Protein AF-A0A7S2KJ37-F1 (afdb_monomer_lite)

Radius of gyration: 14.68 Å; chains: 1; bounding box: 38×27×46 Å

pLDDT: mean 84.51, std 8.14, range [58.28, 97.06]

Sequence (102 aa):
RRTIETLSKIFQDTDGLVEKHQHYLDMIQWEENVPVPSVIAKGCAMCPGVLDNEGNHITRPARMYVDDALLAAINRFWMMRKLAATIEAIFCVMGYPDESKR

Secondary structure (DSSP, 8-state):
-HHHHHHHHHGGG-TTHHHHTHHHHTTPPPP--PPSSP------SSS--SB-TTS-B------SSHHHHHHT-SSHHHHHHHHHHHHHHHHHHH----GGG-

Organism: NCBI:txid267567

Foldseek 3Di:
DVQLLVQLLVQLPPPCLLVVCVVVVVVDDDDPDDDPPDDDDDADPVRNAQADPVRDGHQGGQPPDLVSLCRSADDPVSSSSSVSSSVVSCCVVPNDDPPVVD

Structure (mmCIF, N/CA/C/O backbone):
data_AF-A0A7S2KJ37-F1
#
_entry.id   AF-A0A7S2KJ37-F1
#
loop_
_atom_site.group_PDB
_atom_site.id
_atom_site.type_symbol
_atom_site.label_atom_id
_atom_site.label_alt_id
_atom_site.label_comp_id
_atom_site.label_asym_id
_atom_site.label_entity_id
_atom_site.label_seq_id
_atom_site.pdbx_PDB_ins_code
_atom_site.Cartn_x
_atom_site.Cartn_y
_atom_site.Cartn_z
_atom_site.occupancy
_atom_site.B_iso_or_equiv
_atom_site.auth_seq_id
_atom_site.auth_comp_id
_atom_site.auth_asym_id
_atom_site.auth_atom_id
_atom_site.pdbx_PDB_model_num
ATOM 1 N N . ARG A 1 1 ? -4.658 -14.859 6.342 1.00 78.50 1 ARG A N 1
ATOM 2 C CA . ARG A 1 1 ? -3.493 -14.392 5.549 1.00 78.50 1 ARG A CA 1
ATOM 3 C C . ARG A 1 1 ? -3.855 -14.075 4.088 1.00 78.50 1 ARG A C 1
ATOM 5 O O . ARG A 1 1 ? -3.948 -12.911 3.739 1.00 78.50 1 ARG A O 1
ATOM 12 N N . ARG A 1 2 ? -4.141 -15.086 3.258 1.00 85.69 2 ARG A N 1
ATOM 13 C CA . ARG A 1 2 ? -4.432 -14.938 1.811 1.00 85.69 2 ARG A CA 1
ATOM 14 C C . ARG A 1 2 ? -5.555 -13.946 1.464 1.00 85.69 2 ARG A C 1
ATOM 16 O O . ARG A 1 2 ? -5.496 -13.271 0.441 1.00 85.69 2 ARG A O 1
ATOM 23 N N . THR A 1 3 ? -6.563 -13.833 2.328 1.00 88.75 3 THR A N 1
ATOM 24 C CA . THR A 1 3 ? -7.652 -12.858 2.168 1.00 88.75 3 THR A CA 1
ATOM 25 C C . THR A 1 3 ? -7.137 -11.420 2.195 1.00 88.75 3 THR A C 1
ATOM 27 O O . THR A 1 3 ? -7.469 -10.650 1.305 1.00 88.75 3 THR A O 1
ATOM 30 N N . ILE A 1 4 ? -6.264 -11.082 3.150 1.00 88.44 4 ILE A N 1
ATOM 31 C CA . ILE A 1 4 ? -5.664 -9.744 3.269 1.00 88.44 4 ILE A CA 1
ATOM 32 C C . ILE A 1 4 ? -4.792 -9.448 2.043 1.00 88.44 4 ILE A C 1
ATOM 34 O O . ILE A 1 4 ? -4.910 -8.380 1.457 1.00 88.44 4 ILE A O 1
ATOM 38 N N . GLU A 1 5 ? -3.994 -10.419 1.587 1.00 88.31 5 GLU A N 1
ATOM 39 C CA . GLU A 1 5 ? -3.187 -10.291 0.360 1.00 88.31 5 GLU A CA 1
ATOM 40 C C . GLU A 1 5 ? -4.062 -9.949 -0.859 1.00 88.31 5 GLU A C 1
ATOM 42 O O . GLU A 1 5 ? -3.732 -9.050 -1.634 1.00 88.31 5 GLU A O 1
ATOM 47 N N . THR A 1 6 ? -5.207 -10.620 -0.997 1.00 89.38 6 THR A N 1
ATOM 48 C CA . THR A 1 6 ? -6.156 -10.401 -2.100 1.00 89.38 6 THR A CA 1
ATOM 49 C C . THR A 1 6 ? -6.844 -9.041 -1.990 1.00 89.38 6 THR A C 1
ATOM 51 O O . THR A 1 6 ? -6.855 -8.275 -2.952 1.00 89.38 6 THR A O 1
ATOM 54 N N . LEU A 1 7 ? -7.362 -8.703 -0.808 1.00 90.88 7 LEU A N 1
ATOM 55 C CA . LEU A 1 7 ? -8.033 -7.428 -0.554 1.00 90.88 7 LEU A CA 1
ATOM 56 C C . LEU A 1 7 ? -7.078 -6.240 -0.711 1.00 90.88 7 LEU A C 1
ATOM 58 O O . LEU A 1 7 ? -7.449 -5.250 -1.327 1.00 90.88 7 LEU A O 1
ATOM 62 N N . SER A 1 8 ? -5.816 -6.366 -0.286 1.00 88.88 8 SER A N 1
ATOM 63 C CA . SER A 1 8 ? -4.792 -5.323 -0.467 1.00 88.88 8 SER A CA 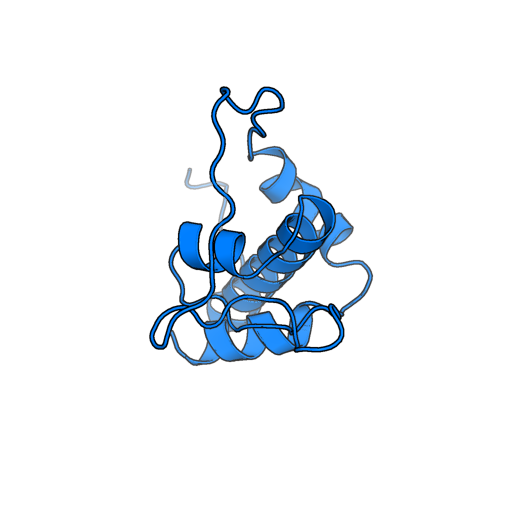1
ATOM 64 C C . SER A 1 8 ? -4.513 -4.998 -1.938 1.00 88.88 8 SER A C 1
ATOM 66 O O . SER A 1 8 ? -3.974 -3.939 -2.255 1.00 88.88 8 SER A O 1
ATOM 68 N N . LYS A 1 9 ? -4.809 -5.933 -2.850 1.00 89.44 9 LYS A N 1
ATOM 69 C CA . LYS A 1 9 ? -4.713 -5.712 -4.294 1.00 89.44 9 LYS A CA 1
ATOM 70 C C . LYS A 1 9 ? -5.954 -4.984 -4.810 1.00 89.44 9 LYS A C 1
ATOM 72 O O . LYS A 1 9 ? -5.814 -4.076 -5.613 1.00 89.44 9 LYS A O 1
ATOM 77 N N . ILE A 1 10 ? -7.135 -5.378 -4.335 1.00 91.88 10 ILE A N 1
ATOM 78 C CA . ILE A 1 10 ? -8.422 -4.789 -4.727 1.00 91.88 10 ILE A CA 1
ATOM 79 C C . ILE A 1 10 ? -8.527 -3.336 -4.245 1.00 91.88 10 ILE A C 1
ATOM 81 O O . ILE A 1 10 ? -8.944 -2.470 -5.001 1.00 91.88 10 ILE A O 1
ATOM 85 N N . PHE A 1 11 ? -8.113 -3.062 -3.009 1.00 92.50 11 PHE A N 1
ATOM 86 C CA . PHE A 1 11 ? -8.250 -1.749 -2.380 1.00 92.50 11 PHE A CA 1
ATOM 87 C C . PHE A 1 11 ? -7.203 -0.718 -2.817 1.00 92.50 11 PHE A C 1
ATOM 89 O O . PHE A 1 11 ? -7.359 0.457 -2.515 1.00 92.50 11 PHE A O 1
ATOM 96 N N . GLN A 1 12 ? -6.136 -1.111 -3.517 1.00 87.50 12 GLN A N 1
ATOM 97 C CA . GLN A 1 12 ? -5.039 -0.194 -3.863 1.00 87.50 12 GLN A CA 1
ATOM 98 C C . GLN A 1 12 ? -5.493 1.023 -4.687 1.00 87.50 12 GLN A C 1
ATOM 100 O O . GLN A 1 12 ? -4.978 2.133 -4.501 1.00 87.50 12 GLN A O 1
ATOM 105 N N . ASP A 1 13 ? -6.479 0.817 -5.558 1.00 87.56 13 ASP A N 1
ATOM 106 C CA . ASP A 1 13 ? -6.999 1.846 -6.455 1.00 87.56 13 ASP A CA 1
ATOM 107 C C . ASP A 1 13 ? -8.273 2.521 -5.912 1.00 87.56 13 ASP A C 1
ATOM 109 O O . ASP A 1 13 ? -8.834 3.386 -6.573 1.00 87.56 13 ASP A O 1
ATOM 113 N N . THR A 1 14 ? -8.702 2.190 -4.687 1.00 92.56 14 THR A N 1
ATOM 114 C CA . THR A 1 14 ? -9.836 2.852 -4.029 1.00 92.56 14 THR A CA 1
ATOM 115 C C . THR A 1 14 ? -9.450 4.260 -3.582 1.00 92.56 14 THR A C 1
ATOM 117 O O . THR A 1 14 ? -8.536 4.442 -2.771 1.00 92.56 14 THR A O 1
ATOM 120 N N . ASP A 1 15 ? -10.175 5.256 -4.084 1.00 92.50 15 ASP A N 1
ATOM 121 C CA . ASP A 1 15 ? -9.980 6.657 -3.716 1.00 92.50 15 ASP A CA 1
ATOM 122 C C . ASP A 1 15 ? -10.362 6.923 -2.250 1.00 92.50 15 ASP A C 1
ATOM 124 O O . ASP A 1 15 ? -11.252 6.279 -1.689 1.00 92.50 15 ASP A O 1
ATOM 128 N N . GLY A 1 16 ? -9.679 7.874 -1.608 1.00 94.38 16 GLY A N 1
ATOM 129 C CA . GLY A 1 16 ? -9.963 8.276 -0.226 1.00 94.38 16 GLY A CA 1
ATOM 130 C C . GLY A 1 16 ? -9.331 7.396 0.862 1.00 94.38 16 GLY A C 1
ATOM 131 O O . GLY A 1 16 ? -9.422 7.727 2.046 1.00 94.38 16 GLY A O 1
ATOM 132 N N . LEU A 1 17 ? -8.712 6.257 0.515 1.00 95.00 17 LEU A N 1
ATOM 133 C CA . LEU A 1 17 ? -8.131 5.357 1.523 1.00 95.00 17 LEU A CA 1
ATOM 134 C C . LEU A 1 17 ? -6.880 5.918 2.196 1.00 95.00 17 LEU A C 1
ATOM 136 O O . LEU A 1 17 ? -6.646 5.620 3.367 1.00 95.00 17 LEU A O 1
ATOM 140 N N . VAL A 1 18 ? -6.078 6.702 1.475 1.00 95.25 18 VAL A N 1
ATOM 141 C CA . VAL A 1 18 ? -4.881 7.333 2.048 1.00 95.25 18 VAL A CA 1
ATOM 142 C C . VAL A 1 18 ? -5.305 8.317 3.134 1.00 95.25 18 VAL A C 1
ATOM 144 O O . VAL A 1 18 ? -4.806 8.247 4.252 1.00 95.25 18 VAL A O 1
ATOM 147 N N . GLU A 1 19 ? -6.303 9.144 2.839 1.00 97.06 19 GLU A N 1
ATOM 148 C CA . GLU A 1 19 ? -6.880 10.118 3.759 1.00 97.06 19 GLU A CA 1
ATOM 149 C C . GLU A 1 19 ? -7.549 9.429 4.956 1.00 97.06 19 GLU A C 1
ATOM 151 O O . GLU A 1 19 ? -7.349 9.838 6.099 1.00 97.06 19 GLU A O 1
ATOM 156 N N . LYS A 1 20 ? -8.296 8.341 4.716 1.00 96.19 20 LYS A N 1
ATOM 157 C CA . LYS A 1 20 ? -8.945 7.543 5.772 1.00 96.19 20 LYS A CA 1
ATOM 158 C C . LYS A 1 20 ? -7.942 7.011 6.800 1.00 96.19 20 LYS A C 1
ATOM 160 O O . LYS A 1 20 ? -8.241 7.003 7.991 1.00 96.19 20 LYS A O 1
ATOM 165 N N . HIS A 1 21 ? -6.777 6.553 6.342 1.00 95.31 21 HIS A N 1
ATOM 166 C CA . HIS A 1 21 ? -5.759 5.903 7.179 1.00 95.31 21 HIS A CA 1
ATOM 167 C C . HIS A 1 21 ? -4.553 6.794 7.481 1.00 95.31 21 HIS A C 1
ATOM 169 O O . HIS A 1 21 ? -3.529 6.292 7.951 1.00 95.31 21 HIS A O 1
ATOM 175 N N . GLN A 1 22 ? -4.674 8.107 7.259 1.00 94.94 22 GLN A N 1
ATOM 176 C CA . GLN A 1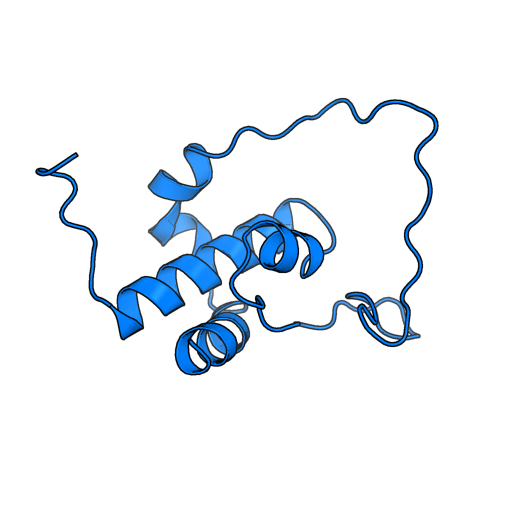 22 ? -3.584 9.073 7.408 1.00 94.94 22 GLN A CA 1
ATOM 177 C C . GLN A 1 22 ? -2.905 8.978 8.780 1.00 94.94 22 GLN A C 1
ATOM 179 O O . GLN A 1 22 ? -1.682 8.974 8.852 1.00 94.94 22 GLN A O 1
ATOM 184 N N . HIS A 1 23 ? -3.689 8.782 9.848 1.00 93.31 23 HIS A N 1
ATOM 185 C CA . HIS A 1 23 ? -3.176 8.616 11.210 1.00 93.31 23 HIS A CA 1
ATOM 186 C C . HIS A 1 23 ? -2.072 7.552 11.318 1.00 93.31 23 HIS A C 1
ATOM 188 O O . HIS A 1 23 ? -1.044 7.790 11.947 1.00 93.31 23 HIS A O 1
ATOM 194 N N . TYR A 1 24 ? -2.263 6.388 10.689 1.00 91.81 24 TYR A N 1
ATOM 195 C CA . TYR A 1 24 ? -1.278 5.304 10.708 1.00 91.81 24 TYR A CA 1
ATOM 196 C C . TYR A 1 24 ? -0.113 5.568 9.757 1.00 91.81 24 TYR A C 1
ATOM 198 O O . TYR A 1 24 ? 1.021 5.200 10.053 1.00 91.81 24 TYR A O 1
ATOM 206 N N . LEU A 1 25 ? -0.383 6.204 8.615 1.00 92.25 25 LEU A N 1
ATOM 207 C CA . LEU A 1 25 ? 0.645 6.533 7.629 1.00 92.25 25 LEU A CA 1
ATOM 208 C C . LEU A 1 25 ? 1.613 7.605 8.145 1.00 92.25 25 LEU A C 1
ATOM 210 O O . LEU A 1 25 ? 2.806 7.529 7.859 1.00 92.25 25 LEU A O 1
ATOM 214 N N . ASP A 1 26 ? 1.130 8.546 8.956 1.00 93.25 26 ASP A N 1
ATOM 215 C CA . ASP A 1 26 ? 1.945 9.583 9.598 1.00 93.25 26 ASP A CA 1
ATOM 216 C C . ASP A 1 26 ? 2.891 9.024 10.670 1.00 93.25 26 ASP A C 1
ATOM 218 O O . ASP A 1 26 ? 3.858 9.685 11.048 1.00 93.25 26 ASP A O 1
ATOM 222 N N . MET A 1 27 ? 2.669 7.790 11.142 1.00 90.62 27 MET A N 1
ATOM 223 C CA . MET A 1 27 ? 3.611 7.114 12.042 1.00 90.62 27 MET A CA 1
ATOM 224 C C . MET A 1 27 ? 4.885 6.645 11.321 1.00 90.62 27 MET A C 1
ATOM 226 O O . MET A 1 27 ? 5.850 6.254 11.980 1.00 90.62 27 MET A O 1
ATOM 230 N N . ILE A 1 28 ? 4.903 6.653 9.984 1.00 88.94 28 ILE A N 1
ATOM 231 C CA . ILE A 1 28 ? 6.033 6.196 9.173 1.00 88.94 28 ILE A CA 1
ATOM 232 C C . ILE A 1 28 ? 7.015 7.345 8.960 1.00 88.94 28 ILE A C 1
ATOM 234 O O . ILE A 1 28 ? 6.668 8.398 8.425 1.00 88.94 28 ILE A O 1
ATOM 238 N N . GLN A 1 29 ? 8.276 7.107 9.311 1.00 87.12 29 GLN A N 1
ATOM 239 C CA . GLN A 1 29 ? 9.372 8.015 8.992 1.00 87.12 29 GLN A CA 1
ATOM 240 C C . GLN A 1 29 ? 9.964 7.653 7.629 1.00 87.12 29 GLN A C 1
ATOM 242 O O . GLN A 1 29 ? 10.337 6.506 7.387 1.00 87.12 29 GLN A O 1
ATOM 247 N N . TRP A 1 30 ? 10.038 8.640 6.740 1.00 84.56 30 TRP A N 1
ATOM 248 C CA . TRP A 1 30 ? 10.618 8.496 5.409 1.00 84.56 30 TRP A CA 1
ATOM 249 C C . TRP A 1 30 ? 12.036 9.059 5.421 1.00 84.56 30 TRP A C 1
ATOM 251 O O . TRP A 1 30 ? 12.229 10.214 5.792 1.00 84.56 30 TRP A O 1
ATOM 261 N N . GLU A 1 31 ? 13.013 8.261 4.997 1.00 82.88 31 GLU A N 1
ATOM 262 C CA . GLU A 1 31 ? 14.366 8.760 4.753 1.00 82.88 31 GLU A CA 1
ATOM 263 C C . GLU A 1 31 ? 14.393 9.479 3.401 1.00 82.88 31 GLU A C 1
ATOM 265 O O . GLU A 1 31 ? 14.110 8.879 2.361 1.00 82.88 31 GLU A O 1
ATOM 270 N N . GLU A 1 32 ? 14.713 10.770 3.412 1.00 78.56 32 GLU A N 1
ATOM 271 C CA . GLU A 1 32 ? 14.793 11.578 2.191 1.00 78.56 32 GLU A CA 1
ATOM 272 C C . GLU A 1 32 ? 16.181 11.490 1.544 1.00 78.56 32 GLU A C 1
ATOM 274 O O . GLU A 1 32 ? 16.316 11.673 0.332 1.00 78.56 32 GLU A O 1
ATOM 279 N N . ASN A 1 33 ? 17.213 11.147 2.324 1.00 80.94 33 ASN A N 1
ATOM 280 C CA . ASN A 1 33 ? 18.591 11.085 1.854 1.00 80.94 33 ASN A CA 1
ATOM 281 C C . ASN A 1 33 ? 19.016 9.637 1.612 1.00 80.94 33 ASN A C 1
ATOM 283 O O . ASN A 1 33 ? 19.533 8.959 2.498 1.00 80.94 33 ASN A O 1
ATOM 287 N N . VAL A 1 34 ? 18.838 9.160 0.380 1.00 73.62 34 VAL A N 1
ATOM 288 C CA . VAL A 1 34 ? 19.345 7.840 -0.019 1.00 73.62 34 VAL A CA 1
ATOM 289 C C . VAL A 1 34 ? 20.869 7.913 -0.210 1.00 73.62 34 VAL A C 1
ATOM 291 O O . VAL A 1 34 ? 21.330 8.679 -1.061 1.00 73.62 34 VAL A O 1
ATOM 294 N N . PRO A 1 35 ? 21.673 7.121 0.528 1.00 77.94 35 PRO A N 1
ATOM 295 C CA . PRO A 1 35 ? 23.123 7.109 0.370 1.00 77.94 35 PRO A CA 1
ATOM 296 C C . PRO A 1 35 ? 23.549 6.682 -1.040 1.00 77.94 35 PRO A C 1
ATOM 298 O O . PRO A 1 35 ? 22.983 5.762 -1.633 1.00 77.94 35 PRO A O 1
ATOM 301 N N . VAL A 1 36 ? 24.589 7.332 -1.560 1.00 81.62 36 VAL A N 1
ATOM 302 C CA . VAL A 1 36 ? 25.193 7.037 -2.868 1.00 81.62 36 VAL A CA 1
ATOM 303 C C . VAL A 1 36 ? 26.445 6.173 -2.634 1.00 81.62 36 VAL A C 1
ATOM 305 O O . VAL A 1 36 ? 27.233 6.515 -1.750 1.00 81.62 36 VAL A O 1
ATOM 308 N N . PRO A 1 37 ? 26.673 5.079 -3.392 1.00 80.75 37 PRO A N 1
ATOM 309 C CA . PRO A 1 37 ? 25.963 4.667 -4.603 1.00 80.75 37 PRO A CA 1
ATOM 310 C C . PRO A 1 37 ? 24.697 3.843 -4.337 1.00 80.75 37 PRO A C 1
ATOM 312 O O . PRO A 1 37 ? 24.720 2.856 -3.606 1.00 80.75 37 PRO A O 1
ATOM 315 N N . SER A 1 38 ? 23.608 4.203 -5.018 1.00 75.94 38 SER A N 1
ATOM 316 C CA . SER A 1 38 ? 22.408 3.375 -5.115 1.00 75.94 38 SER A CA 1
ATOM 317 C C . SER A 1 38 ? 22.492 2.463 -6.344 1.00 75.94 38 SER A C 1
ATOM 319 O O . SER A 1 38 ? 23.021 2.839 -7.392 1.00 75.94 38 SER A O 1
ATOM 321 N N . VAL A 1 39 ? 21.983 1.236 -6.217 1.00 77.75 39 VAL A N 1
ATOM 322 C CA . VAL A 1 39 ? 21.898 0.269 -7.321 1.00 77.75 39 VAL A CA 1
ATOM 323 C C . VAL A 1 39 ? 20.444 0.087 -7.737 1.00 77.75 39 VAL A C 1
ATOM 325 O O . VAL A 1 39 ? 19.555 -0.032 -6.897 1.00 77.75 39 VAL A O 1
ATOM 328 N N . ILE A 1 40 ? 20.190 0.059 -9.046 1.00 74.69 40 ILE A N 1
ATOM 329 C CA . ILE A 1 40 ? 18.845 -0.188 -9.572 1.00 74.69 40 ILE A CA 1
ATOM 330 C C . ILE A 1 40 ? 18.507 -1.666 -9.362 1.00 74.69 40 ILE A C 1
ATOM 332 O O . ILE A 1 40 ? 19.170 -2.549 -9.914 1.00 74.69 40 ILE A O 1
ATOM 336 N N . ALA A 1 41 ? 17.458 -1.935 -8.585 1.00 77.38 41 ALA A N 1
ATOM 337 C CA . ALA A 1 41 ? 16.938 -3.283 -8.409 1.00 77.38 41 ALA A CA 1
ATOM 338 C C . ALA A 1 41 ? 16.348 -3.807 -9.731 1.00 77.38 41 ALA A C 1
ATOM 340 O O . ALA A 1 41 ? 15.551 -3.130 -10.381 1.00 77.38 41 ALA A O 1
ATOM 341 N N . LYS A 1 42 ? 16.723 -5.029 -10.125 1.00 80.25 42 LYS A N 1
ATOM 342 C CA . LYS A 1 42 ? 16.147 -5.729 -11.283 1.00 80.25 42 LYS A CA 1
ATOM 343 C C . LYS A 1 42 ? 15.223 -6.844 -10.818 1.00 80.25 42 LYS A C 1
ATOM 345 O O . LYS A 1 42 ? 15.555 -7.580 -9.889 1.00 80.25 42 LYS A O 1
ATOM 350 N N . GLY A 1 43 ? 14.084 -6.980 -11.494 1.00 79.12 43 GLY A N 1
ATOM 351 C CA . GLY A 1 43 ? 13.151 -8.070 -11.239 1.00 79.12 43 GLY A CA 1
ATOM 352 C C . GLY A 1 43 ? 13.781 -9.441 -11.509 1.00 79.12 43 GLY A C 1
ATOM 353 O O . GLY A 1 43 ? 14.601 -9.599 -12.412 1.00 79.12 43 GLY A O 1
ATOM 354 N N . CYS A 1 44 ? 13.385 -10.441 -10.726 1.00 83.06 44 CYS A N 1
ATOM 355 C CA . CYS A 1 44 ? 13.785 -11.840 -10.875 1.00 83.06 44 CYS A CA 1
ATOM 356 C C . CYS A 1 44 ? 12.565 -12.767 -10.748 1.00 83.06 44 CYS A C 1
ATOM 358 O O . CYS A 1 44 ? 11.455 -12.313 -10.477 1.00 83.06 44 CYS A O 1
ATOM 360 N N . ALA A 1 45 ? 12.753 -14.082 -10.896 1.00 81.88 45 ALA A N 1
ATOM 361 C CA . ALA A 1 45 ? 11.651 -15.049 -10.821 1.00 81.88 45 ALA A CA 1
ATOM 362 C C . ALA A 1 45 ? 10.859 -14.993 -9.494 1.00 81.88 45 ALA A C 1
ATOM 364 O O . ALA A 1 45 ? 9.655 -15.238 -9.486 1.00 81.88 45 ALA A O 1
ATOM 365 N N . MET A 1 46 ? 11.510 -14.645 -8.377 1.00 76.25 46 MET A N 1
ATOM 366 C CA . MET A 1 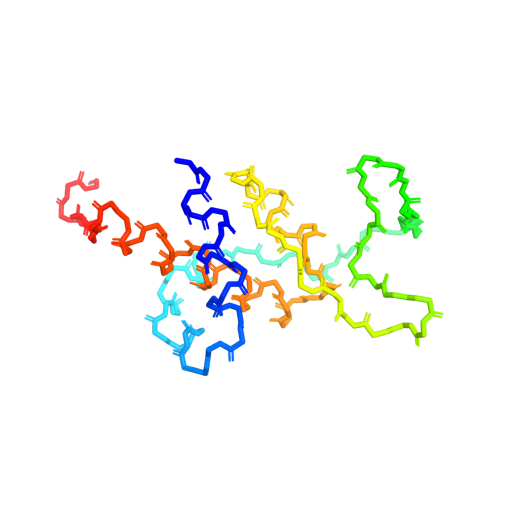46 ? 10.860 -14.536 -7.059 1.00 76.25 46 MET A CA 1
ATOM 367 C C . MET A 1 46 ? 10.204 -13.165 -6.824 1.00 76.25 46 MET A C 1
ATOM 369 O O . MET A 1 46 ? 9.108 -13.081 -6.251 1.00 76.25 46 MET A O 1
ATOM 373 N N . CYS A 1 47 ? 10.866 -12.108 -7.299 1.00 75.94 47 CYS A N 1
ATOM 374 C CA . CYS A 1 47 ? 10.462 -10.711 -7.172 1.00 75.94 47 CYS A CA 1
ATOM 375 C C . CYS A 1 47 ? 10.418 -10.086 -8.573 1.00 75.94 47 CYS A C 1
ATOM 377 O O . CYS A 1 47 ? 11.376 -9.429 -8.970 1.00 75.94 47 CYS A O 1
ATOM 379 N N . PRO A 1 48 ? 9.338 -10.291 -9.349 1.00 79.06 48 PRO A N 1
ATOM 380 C CA . PRO A 1 48 ? 9.281 -9.920 -10.768 1.00 79.06 48 PRO A CA 1
ATOM 381 C C . PRO A 1 48 ? 9.244 -8.406 -11.019 1.00 79.06 48 PRO A C 1
ATOM 383 O O . PRO A 1 48 ? 9.187 -7.982 -12.166 1.00 79.06 48 PRO A O 1
ATOM 386 N N . GLY A 1 49 ? 9.261 -7.591 -9.963 1.00 82.81 49 GLY A N 1
ATOM 387 C CA . GLY A 1 49 ? 9.114 -6.146 -10.048 1.00 82.81 49 GLY A CA 1
ATOM 388 C C . GLY A 1 49 ? 7.658 -5.689 -10.162 1.00 82.81 49 GLY A C 1
ATOM 389 O O . GLY A 1 49 ? 6.704 -6.481 -10.223 1.00 82.81 49 GLY A O 1
ATOM 390 N N . VAL A 1 50 ? 7.517 -4.367 -10.154 1.00 84.50 50 VAL A N 1
ATOM 391 C CA . VAL A 1 50 ? 6.248 -3.620 -10.107 1.00 84.50 50 VAL A CA 1
ATOM 392 C C . VAL A 1 50 ? 5.960 -2.864 -11.404 1.00 84.50 50 VAL A C 1
ATOM 394 O O . VAL A 1 50 ? 4.988 -2.124 -11.468 1.00 84.50 50 VAL A O 1
ATOM 397 N N . LEU A 1 51 ? 6.796 -3.050 -12.427 1.00 86.06 51 LEU A N 1
ATOM 398 C CA . LEU A 1 51 ? 6.649 -2.451 -13.751 1.00 86.06 51 LEU A CA 1
ATOM 399 C C . LEU A 1 51 ? 6.440 -3.549 -14.796 1.00 86.06 51 LEU A C 1
ATOM 401 O O . LEU A 1 51 ? 7.027 -4.628 -14.676 1.00 86.06 51 LEU A O 1
ATOM 405 N N . ASP A 1 52 ? 5.602 -3.283 -15.793 1.00 85.62 52 ASP A N 1
ATOM 406 C CA . ASP A 1 52 ? 5.527 -4.092 -17.010 1.00 85.62 52 ASP A CA 1
ATOM 407 C C . ASP A 1 52 ? 6.635 -3.711 -18.013 1.00 85.62 52 ASP A C 1
ATOM 409 O O . ASP A 1 52 ? 7.490 -2.864 -17.743 1.00 85.62 52 ASP A O 1
ATOM 413 N N . ASN A 1 53 ? 6.633 -4.362 -19.179 1.00 84.38 53 ASN A N 1
ATOM 414 C CA . ASN A 1 53 ? 7.613 -4.109 -20.241 1.00 84.38 53 ASN A CA 1
ATOM 415 C C . ASN A 1 53 ? 7.474 -2.715 -20.881 1.00 84.38 53 ASN A C 1
ATOM 417 O O . ASN A 1 53 ? 8.398 -2.271 -21.559 1.00 84.38 53 ASN A O 1
ATOM 421 N N . GLU A 1 54 ? 6.339 -2.044 -20.685 1.00 85.56 54 GLU A N 1
ATOM 422 C CA . GLU A 1 54 ? 6.052 -0.696 -21.180 1.00 85.56 54 GLU A CA 1
ATOM 423 C C . GLU A 1 54 ? 6.349 0.377 -20.114 1.00 85.56 54 GLU A C 1
ATOM 425 O O . GLU A 1 54 ? 6.295 1.571 -20.400 1.00 85.56 54 GLU A O 1
ATOM 430 N N . GLY A 1 55 ? 6.714 -0.034 -18.894 1.00 81.50 55 GLY A N 1
ATOM 431 C CA . GLY A 1 55 ? 6.984 0.853 -17.767 1.00 81.50 55 GLY A CA 1
ATOM 432 C C . GLY A 1 55 ? 5.736 1.263 -16.983 1.00 81.50 55 GLY A C 1
ATOM 433 O O . GLY A 1 55 ? 5.829 2.147 -16.130 1.00 81.50 55 GLY A O 1
ATOM 434 N N . ASN A 1 56 ? 4.582 0.634 -17.218 1.00 84.38 56 ASN A N 1
ATOM 435 C CA . ASN A 1 56 ? 3.382 0.885 -16.428 1.00 84.38 56 ASN A CA 1
ATOM 436 C C . ASN A 1 56 ? 3.430 0.120 -15.105 1.00 84.38 56 ASN A C 1
ATOM 438 O O . ASN A 1 56 ? 3.964 -0.988 -15.001 1.00 84.38 56 ASN A O 1
ATOM 442 N N . HIS A 1 57 ? 2.821 0.708 -14.080 1.00 82.88 57 HIS A N 1
ATOM 443 C CA . HIS A 1 57 ? 2.730 0.099 -12.762 1.00 82.88 57 HIS A CA 1
ATOM 444 C C . HIS A 1 57 ? 1.795 -1.122 -12.761 1.00 82.88 57 HIS A C 1
ATOM 446 O O . HIS A 1 57 ? 0.626 -1.029 -13.134 1.00 82.88 57 HIS A O 1
ATOM 452 N N . ILE A 1 58 ? 2.285 -2.255 -12.252 1.00 85.81 58 ILE A N 1
ATOM 453 C CA . ILE A 1 58 ? 1.499 -3.466 -12.013 1.00 85.81 58 ILE A CA 1
ATOM 454 C C . ILE A 1 58 ? 1.225 -3.612 -10.517 1.00 85.81 58 ILE A C 1
ATOM 456 O O . ILE A 1 58 ? 2.130 -3.867 -9.722 1.00 85.81 58 ILE A O 1
ATOM 460 N N . THR A 1 59 ? -0.051 -3.612 -10.143 1.00 82.62 59 THR A N 1
ATOM 461 C CA . THR A 1 59 ? -0.503 -3.882 -8.774 1.00 82.62 59 THR A CA 1
ATOM 462 C C . THR A 1 59 ? -0.153 -5.314 -8.342 1.00 82.62 59 THR A C 1
ATOM 464 O O . THR A 1 59 ? -0.726 -6.304 -8.819 1.00 82.62 59 THR A O 1
ATOM 467 N N . ARG A 1 60 ? 0.784 -5.443 -7.396 1.00 82.75 60 ARG A N 1
ATOM 468 C CA . ARG A 1 60 ? 1.181 -6.717 -6.769 1.00 82.75 60 ARG A CA 1
ATOM 469 C C . ARG A 1 60 ? 0.493 -6.899 -5.408 1.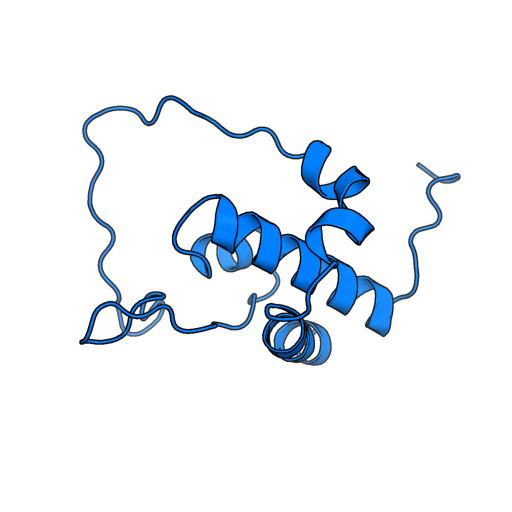00 82.75 60 ARG A C 1
ATOM 471 O O . ARG A 1 60 ? 0.201 -5.911 -4.742 1.00 82.75 60 ARG A O 1
ATOM 478 N N . PRO A 1 61 ? 0.192 -8.130 -4.963 1.00 76.44 61 PRO A N 1
ATOM 479 C CA . PRO A 1 61 ? -0.320 -8.349 -3.609 1.00 76.44 61 PRO A CA 1
ATOM 480 C C . PRO A 1 61 ? 0.758 -8.022 -2.566 1.00 76.44 61 PRO A C 1
ATOM 482 O O . PRO A 1 61 ? 1.924 -8.360 -2.770 1.00 76.44 61 PRO A O 1
ATOM 485 N N . ALA A 1 62 ? 0.372 -7.414 -1.441 1.00 72.88 62 ALA A N 1
ATOM 486 C CA . ALA A 1 62 ? 1.274 -7.251 -0.302 1.00 72.88 62 ALA A CA 1
ATOM 487 C C . ALA A 1 62 ? 1.424 -8.609 0.393 1.00 72.88 62 ALA A C 1
ATOM 489 O O . ALA A 1 62 ? 0.483 -9.055 1.040 1.00 72.88 62 ALA A O 1
ATOM 490 N N . ARG A 1 63 ? 2.577 -9.283 0.263 1.00 75.56 63 ARG A N 1
ATOM 491 C CA . ARG A 1 63 ? 2.832 -10.654 0.772 1.00 75.56 63 ARG A CA 1
ATOM 492 C C . ARG A 1 63 ? 2.964 -10.755 2.307 1.00 75.56 63 ARG A C 1
ATOM 494 O O . ARG A 1 63 ? 3.504 -11.734 2.824 1.00 75.56 63 ARG A O 1
ATOM 501 N N . MET A 1 64 ? 2.361 -9.802 3.023 1.00 65.81 64 MET A N 1
ATOM 502 C CA . MET A 1 64 ? 2.157 -9.712 4.479 1.00 65.81 64 MET A CA 1
ATOM 503 C C . MET A 1 64 ? 3.347 -9.272 5.322 1.00 65.81 64 MET A C 1
ATOM 505 O O . MET A 1 64 ? 3.139 -8.921 6.481 1.00 65.81 64 MET A O 1
ATOM 509 N N . TYR A 1 65 ? 4.555 -9.227 4.769 1.00 69.75 65 TYR A N 1
ATOM 510 C CA . TYR A 1 65 ? 5.656 -8.505 5.401 1.00 69.75 65 TYR A CA 1
ATOM 511 C C . TYR A 1 65 ? 5.628 -7.036 4.971 1.00 69.75 65 TYR A C 1
ATOM 513 O O . TYR A 1 65 ? 5.258 -6.725 3.838 1.00 69.75 65 TYR A O 1
ATOM 521 N N . VAL A 1 66 ? 5.997 -6.131 5.884 1.00 63.75 66 VAL A N 1
ATOM 522 C CA . VAL A 1 66 ? 5.996 -4.678 5.633 1.00 63.75 66 VAL A CA 1
ATOM 523 C C . VAL A 1 66 ? 6.887 -4.346 4.435 1.00 63.75 66 VAL A C 1
ATOM 525 O O . VAL A 1 66 ? 6.453 -3.637 3.529 1.00 63.75 66 VAL A O 1
ATOM 528 N N . ASP A 1 67 ? 8.067 -4.962 4.364 1.00 67.62 67 ASP A N 1
ATOM 529 C CA . ASP A 1 67 ? 8.995 -4.792 3.244 1.00 67.62 67 ASP A CA 1
ATOM 530 C C . ASP A 1 67 ? 8.391 -5.268 1.920 1.00 67.62 67 ASP A C 1
ATOM 532 O O . ASP A 1 67 ? 8.546 -4.603 0.904 1.00 67.62 67 ASP A O 1
ATOM 536 N N . ASP A 1 68 ? 7.621 -6.359 1.916 1.00 69.06 68 ASP A N 1
ATOM 537 C CA . ASP A 1 68 ? 6.946 -6.841 0.705 1.00 69.06 68 ASP A CA 1
ATOM 538 C C . ASP A 1 68 ? 5.842 -5.883 0.235 1.00 69.06 68 ASP A C 1
ATOM 540 O O . ASP A 1 68 ? 5.570 -5.792 -0.963 1.00 69.06 68 ASP A O 1
ATOM 544 N N . ALA A 1 69 ? 5.183 -5.179 1.161 1.00 70.94 69 ALA A N 1
ATOM 545 C CA . ALA A 1 69 ? 4.208 -4.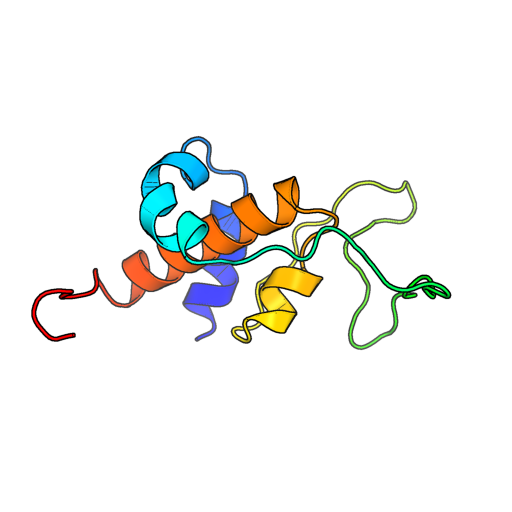147 0.822 1.00 70.94 69 ALA A CA 1
ATOM 546 C C . ALA A 1 69 ? 4.896 -2.906 0.235 1.00 70.94 69 ALA A C 1
ATOM 548 O O . ALA A 1 69 ? 4.407 -2.343 -0.742 1.00 70.94 69 ALA A O 1
ATOM 549 N N . LEU A 1 70 ? 6.052 -2.515 0.775 1.00 74.50 70 LEU A N 1
ATOM 550 C CA . LEU A 1 70 ? 6.841 -1.395 0.257 1.00 74.50 70 LEU A CA 1
ATOM 551 C C . LEU A 1 70 ? 7.469 -1.721 -1.106 1.00 74.50 70 LEU A C 1
ATOM 553 O O . LEU A 1 70 ? 7.364 -0.925 -2.035 1.00 74.50 70 LEU A O 1
ATOM 557 N N . LEU A 1 71 ? 8.033 -2.922 -1.265 1.00 73.31 71 LEU A N 1
ATOM 558 C CA . LEU A 1 71 ? 8.586 -3.430 -2.527 1.00 73.31 71 LEU A CA 1
ATOM 559 C C . LEU A 1 71 ? 7.513 -3.661 -3.602 1.00 73.31 71 LEU A C 1
ATOM 561 O O . LEU A 1 71 ? 7.843 -3.792 -4.781 1.00 73.31 71 LEU A O 1
ATOM 565 N N . ALA A 1 72 ? 6.235 -3.712 -3.219 1.00 71.75 72 ALA A N 1
ATOM 566 C CA . ALA A 1 72 ? 5.105 -3.773 -4.141 1.00 71.75 72 ALA A CA 1
ATOM 567 C C . ALA A 1 72 ? 4.707 -2.400 -4.720 1.00 71.75 72 ALA A C 1
ATOM 569 O O . ALA A 1 72 ? 3.715 -2.328 -5.445 1.00 71.75 72 ALA A O 1
ATOM 570 N N . ALA A 1 73 ? 5.465 -1.335 -4.437 1.00 77.31 73 ALA A N 1
ATOM 571 C CA . ALA A 1 73 ? 5.222 0.014 -4.932 1.00 77.31 73 ALA A CA 1
ATOM 572 C C . ALA A 1 73 ? 6.500 0.688 -5.469 1.00 77.31 73 ALA A C 1
ATOM 574 O O . ALA A 1 73 ? 7.612 0.390 -5.048 1.00 77.31 73 ALA A O 1
ATOM 575 N N . ILE A 1 74 ? 6.333 1.612 -6.424 1.00 77.88 74 ILE A N 1
ATOM 576 C CA . ILE A 1 74 ? 7.451 2.244 -7.157 1.00 77.88 74 ILE A CA 1
ATOM 577 C C . ILE A 1 74 ? 8.068 3.421 -6.391 1.00 77.88 74 ILE A C 1
ATOM 579 O O . ILE A 1 74 ? 9.272 3.645 -6.441 1.00 77.88 74 ILE A O 1
ATOM 583 N N . ASN A 1 75 ? 7.233 4.228 -5.742 1.00 83.38 75 ASN A N 1
ATOM 584 C CA . ASN A 1 75 ? 7.630 5.471 -5.088 1.00 83.38 75 ASN A CA 1
ATOM 585 C C . ASN A 1 75 ? 6.732 5.733 -3.873 1.00 83.38 75 ASN A C 1
ATOM 587 O O . ASN A 1 75 ? 5.750 5.020 -3.664 1.00 83.38 75 ASN A O 1
ATOM 591 N N . ARG A 1 76 ? 7.034 6.787 -3.107 1.00 87.81 76 ARG A N 1
ATOM 592 C CA . ARG A 1 76 ? 6.279 7.153 -1.900 1.00 87.81 76 ARG A CA 1
ATOM 593 C C . ARG A 1 76 ? 4.769 7.248 -2.140 1.00 87.81 76 ARG A C 1
ATOM 595 O O . ARG A 1 76 ? 4.007 6.747 -1.325 1.00 87.81 76 ARG A O 1
ATOM 602 N N . PHE A 1 77 ? 4.326 7.821 -3.260 1.00 88.62 77 PHE A N 1
ATOM 603 C CA . PHE A 1 77 ? 2.898 7.917 -3.587 1.00 88.62 77 PHE A CA 1
ATOM 604 C C . PHE A 1 77 ? 2.240 6.532 -3.692 1.00 88.62 77 PHE A C 1
ATOM 606 O O . PHE A 1 77 ? 1.248 6.257 -3.016 1.00 88.62 77 PHE A O 1
ATOM 613 N N . TRP A 1 78 ? 2.829 5.624 -4.475 1.00 87.94 78 TRP A N 1
ATOM 614 C CA . TRP A 1 78 ? 2.326 4.254 -4.603 1.00 87.94 78 TRP A CA 1
ATOM 615 C C . TRP A 1 78 ? 2.457 3.458 -3.300 1.00 87.94 78 TRP A C 1
ATOM 617 O O . TRP A 1 78 ? 1.577 2.657 -2.990 1.00 87.94 78 TRP A O 1
ATOM 627 N N . MET A 1 79 ? 3.513 3.698 -2.515 1.00 89.25 79 MET A N 1
ATOM 628 C CA . MET A 1 79 ? 3.718 3.047 -1.217 1.00 89.25 79 MET A CA 1
ATOM 629 C C . MET A 1 79 ? 2.627 3.457 -0.229 1.00 89.25 79 MET A C 1
ATOM 631 O O . MET A 1 79 ? 2.041 2.589 0.408 1.00 89.25 79 MET A O 1
ATOM 635 N N . MET A 1 80 ? 2.281 4.746 -0.155 1.00 91.44 80 MET A N 1
ATOM 636 C CA . MET A 1 80 ? 1.197 5.243 0.701 1.00 91.44 80 MET A CA 1
ATOM 637 C C . MET A 1 80 ? -0.144 4.597 0.332 1.00 91.44 80 MET A C 1
ATOM 639 O O . MET A 1 80 ? -0.830 4.075 1.210 1.00 91.44 80 MET A O 1
ATOM 643 N N . ARG A 1 81 ? -0.484 4.524 -0.966 1.00 92.50 81 ARG A N 1
ATOM 644 C CA . ARG A 1 81 ? -1.689 3.806 -1.430 1.00 92.50 81 ARG A CA 1
ATOM 645 C C . ARG A 1 81 ? -1.655 2.328 -1.049 1.00 92.50 81 ARG A C 1
ATOM 647 O O . ARG A 1 81 ? -2.661 1.778 -0.602 1.00 92.50 81 ARG A O 1
ATOM 654 N N . LYS A 1 82 ? -0.499 1.674 -1.199 1.00 91.38 82 LYS A N 1
ATOM 655 C CA . LYS A 1 82 ? -0.349 0.250 -0.886 1.00 91.38 82 LYS A CA 1
ATOM 656 C C . LYS A 1 82 ? -0.506 -0.043 0.599 1.00 91.38 82 LYS A C 1
ATOM 658 O O . LYS A 1 82 ? -1.174 -1.011 0.968 1.00 91.38 82 LYS A O 1
ATOM 663 N N . LEU A 1 83 ? 0.089 0.792 1.440 1.00 92.00 83 LEU A N 1
ATOM 664 C CA . LEU A 1 83 ? -0.017 0.701 2.888 1.00 92.00 83 LEU A CA 1
ATOM 665 C C . LEU A 1 83 ? -1.458 0.950 3.337 1.00 92.00 83 LEU A C 1
ATOM 667 O O . LEU A 1 83 ? -2.000 0.120 4.060 1.00 92.00 83 LEU A O 1
ATOM 671 N N . ALA A 1 84 ? -2.117 1.993 2.824 1.00 93.94 84 ALA A N 1
ATOM 672 C CA . ALA A 1 84 ? -3.522 2.280 3.115 1.00 93.94 84 ALA A CA 1
ATOM 673 C C . ALA A 1 84 ? -4.445 1.104 2.749 1.00 93.94 84 ALA A C 1
ATOM 675 O O . ALA A 1 84 ? -5.261 0.666 3.558 1.00 93.94 84 ALA A O 1
ATOM 676 N N . ALA A 1 85 ? -4.264 0.526 1.560 1.00 93.25 85 ALA A N 1
ATOM 677 C CA . ALA A 1 85 ? -5.007 -0.652 1.119 1.00 93.25 85 ALA A CA 1
ATOM 678 C C . ALA A 1 85 ? -4.730 -1.894 1.979 1.00 93.25 85 ALA A C 1
ATOM 680 O O . ALA A 1 85 ? -5.616 -2.722 2.186 1.00 93.25 85 ALA A O 1
ATOM 681 N N . THR A 1 86 ? -3.502 -2.036 2.483 1.00 92.06 86 THR A N 1
ATOM 682 C CA . THR A 1 86 ? -3.123 -3.139 3.375 1.00 92.06 86 THR A CA 1
ATOM 683 C C . THR A 1 86 ? -3.752 -2.968 4.758 1.00 92.06 86 THR A C 1
ATOM 685 O O . THR A 1 86 ? -4.289 -3.937 5.289 1.00 92.06 86 THR A O 1
ATOM 688 N N . ILE A 1 87 ? -3.760 -1.750 5.307 1.00 92.06 87 ILE A N 1
ATOM 689 C CA . ILE A 1 87 ? -4.439 -1.416 6.568 1.00 92.06 87 ILE A CA 1
ATOM 690 C C . ILE A 1 87 ? -5.941 -1.691 6.443 1.00 92.06 87 ILE A C 1
ATOM 692 O O . ILE A 1 87 ? -6.499 -2.417 7.264 1.00 92.06 87 ILE A O 1
ATOM 696 N N . GLU A 1 88 ? -6.580 -1.210 5.372 1.00 94.56 88 GLU A N 1
ATOM 697 C CA . GLU A 1 88 ? -8.000 -1.469 5.108 1.00 94.56 88 GLU A CA 1
ATOM 698 C C . GLU A 1 88 ? -8.291 -2.970 5.011 1.00 94.56 88 GLU A C 1
ATOM 700 O O . GLU A 1 88 ? -9.248 -3.464 5.605 1.00 94.56 88 GLU A O 1
ATOM 705 N N . ALA A 1 89 ? -7.447 -3.722 4.301 1.00 92.69 89 ALA A N 1
ATOM 706 C CA . ALA A 1 89 ? -7.585 -5.167 4.185 1.00 92.69 89 ALA A CA 1
ATOM 707 C C . ALA A 1 89 ? -7.464 -5.877 5.543 1.00 92.69 89 ALA A C 1
ATOM 709 O O . ALA A 1 89 ? -8.217 -6.817 5.805 1.00 92.69 89 ALA A O 1
ATOM 710 N N . ILE A 1 90 ? -6.548 -5.433 6.410 1.00 91.25 90 ILE A N 1
ATOM 711 C CA . ILE A 1 90 ? -6.409 -5.960 7.772 1.00 91.25 90 ILE A CA 1
ATOM 712 C C . ILE A 1 90 ? -7.668 -5.651 8.580 1.00 91.25 90 ILE A C 1
ATOM 714 O O . ILE A 1 90 ? -8.247 -6.579 9.137 1.00 91.25 90 ILE A O 1
ATOM 718 N N . PHE A 1 91 ? -8.138 -4.402 8.602 1.00 93.31 91 PHE A N 1
ATOM 719 C CA . PHE A 1 91 ? -9.315 -4.017 9.390 1.00 93.31 91 PHE A CA 1
ATOM 720 C C . PHE A 1 91 ? -10.598 -4.681 8.900 1.00 93.31 91 PHE A C 1
ATOM 722 O O . PHE A 1 91 ? -11.423 -5.103 9.705 1.00 93.31 91 PHE A O 1
ATOM 729 N N . CYS A 1 92 ? -10.743 -4.852 7.587 1.00 93.81 92 CYS A N 1
ATOM 730 C CA . CYS A 1 92 ? -11.866 -5.571 6.998 1.00 93.81 92 CYS A CA 1
ATOM 731 C C . CYS A 1 92 ? -11.914 -7.040 7.459 1.00 93.81 92 CYS A C 1
ATOM 733 O O . CYS A 1 92 ? -12.992 -7.583 7.687 1.00 93.81 92 CYS A O 1
ATOM 735 N N . VAL A 1 93 ? -10.754 -7.686 7.625 1.00 92.06 93 VAL A N 1
ATOM 736 C CA . VAL A 1 93 ? -10.673 -9.107 8.004 1.00 92.06 93 VAL A CA 1
ATOM 737 C C . VAL A 1 93 ? -10.634 -9.320 9.518 1.00 92.06 93 VAL A C 1
ATOM 739 O O . VAL A 1 93 ? -11.175 -10.310 10.004 1.00 92.06 93 VAL A O 1
ATOM 742 N N . MET A 1 94 ? -9.963 -8.442 10.261 1.00 91.19 94 MET A N 1
ATOM 743 C CA . MET A 1 94 ? -9.643 -8.625 11.682 1.00 91.19 94 MET A CA 1
ATOM 744 C C . MET A 1 94 ? -10.422 -7.688 12.612 1.00 91.19 94 MET A C 1
ATOM 746 O O . MET A 1 94 ? -10.396 -7.89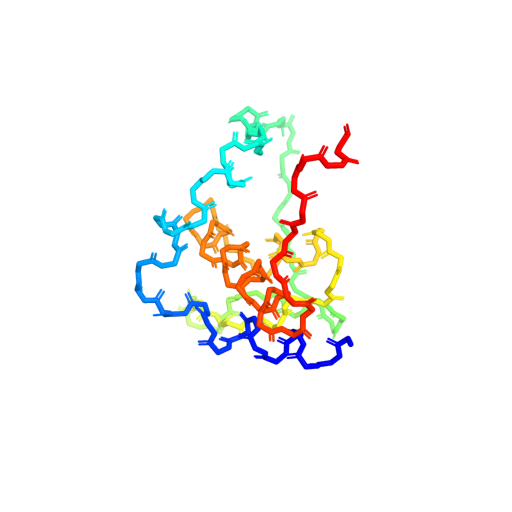2 13.823 1.00 91.19 94 MET A O 1
ATOM 750 N N . GLY A 1 95 ? -11.124 -6.695 12.066 1.00 90.50 95 GLY A N 1
ATOM 751 C CA . GLY A 1 95 ? -11.722 -5.607 12.832 1.00 90.50 95 GLY A CA 1
ATOM 752 C C . GLY A 1 95 ? -10.740 -4.467 13.110 1.00 90.50 95 GLY A C 1
ATOM 753 O O . GLY A 1 95 ? -9.550 -4.540 12.795 1.00 90.50 95 GLY A O 1
ATOM 754 N N . TYR A 1 96 ? -11.265 -3.391 13.692 1.00 87.50 96 TYR A N 1
ATOM 755 C CA . TYR A 1 96 ? -10.481 -2.213 14.052 1.00 87.50 96 TYR A CA 1
ATOM 756 C C . TYR A 1 96 ? -9.671 -2.447 15.334 1.00 87.50 96 TYR A C 1
ATOM 758 O O . TYR A 1 96 ? -10.143 -3.147 16.235 1.00 87.50 96 TYR A O 1
ATOM 766 N N . PRO A 1 97 ? -8.466 -1.863 15.439 1.00 83.38 97 PRO A N 1
ATOM 767 C CA . PRO A 1 97 ? -7.660 -1.957 16.642 1.00 83.38 97 PRO A CA 1
ATOM 768 C C . PRO A 1 97 ? -8.317 -1.188 17.791 1.00 83.38 97 PRO A C 1
ATOM 770 O O . PRO A 1 97 ? -8.854 -0.097 17.613 1.00 83.38 97 PRO A O 1
ATOM 773 N N . ASP A 1 98 ? -8.237 -1.758 18.990 1.00 84.19 98 ASP A N 1
ATOM 774 C CA . ASP A 1 98 ? -8.588 -1.072 20.230 1.00 84.19 98 ASP A CA 1
ATOM 775 C C . ASP A 1 98 ? -7.347 -0.347 20.763 1.00 84.19 98 ASP A C 1
ATOM 777 O O . ASP A 1 98 ? -6.524 -0.918 21.481 1.00 84.19 98 ASP A O 1
ATOM 781 N N . GLU A 1 99 ? -7.187 0.913 20.368 1.00 79.06 99 GLU A N 1
ATOM 782 C CA . GLU A 1 99 ? -6.008 1.721 20.705 1.00 79.06 99 GLU A CA 1
ATOM 783 C C . GLU A 1 99 ? -5.939 2.123 22.185 1.00 79.06 99 GLU A C 1
ATOM 785 O O . GLU A 1 99 ? -4.888 2.558 22.651 1.00 79.06 99 GLU A O 1
ATOM 790 N N . SER A 1 100 ? -7.018 1.928 22.954 1.00 81.62 100 SER A N 1
ATOM 791 C CA . SER A 1 100 ? -7.031 2.199 24.398 1.00 81.62 100 SER A CA 1
ATOM 792 C C . SER A 1 100 ? -6.186 1.212 25.212 1.00 81.62 100 SER A C 1
ATOM 794 O O . SER A 1 100 ? -5.897 1.460 26.381 1.00 81.62 100 SER A O 1
ATOM 796 N N . LYS A 1 101 ? -5.784 0.093 24.597 1.00 75.19 101 LYS A N 1
ATOM 797 C CA . LYS A 1 101 ? -5.023 -0.996 25.227 1.00 75.19 101 LYS A CA 1
ATOM 798 C C . LYS A 1 101 ? -3.530 -0.982 24.886 1.00 75.19 101 LYS A C 1
ATOM 800 O O . LYS A 1 101 ? -2.877 -2.016 25.026 1.00 75.19 101 LYS A O 1
ATOM 805 N N . ARG A 1 102 ? -3.023 0.144 24.384 1.00 58.28 102 ARG A N 1
ATOM 806 C CA . ARG A 1 102 ? -1.635 0.301 23.939 1.00 58.28 102 ARG A CA 1
ATOM 807 C C . ARG A 1 102 ? -0.659 0.525 25.091 1.00 58.28 102 ARG A C 1
ATOM 809 O O . ARG A 1 102 ? -1.032 1.224 26.056 1.00 58.28 102 ARG A O 1
#